Protein AF-A0A7Y5BZI2-F1 (afdb_monomer_lite)

Foldseek 3Di:
DVVVVVVVVVVVVVVVVVVVVVVPPPPDDQDADPVRWGFPDWDDDPPDIDTDTDPPPDPPFFPWDDWDWDPFDFDDPDPVDPDTDTFTQKIKIFTPDAWDAKDFDQDPPVGTQAIDGDTGGRMDMGGRVRGD

Radius of gyration: 31.05 Å; chains: 1; bounding box: 60×26×103 Å

Sequence (132 aa):
MMRKIVISLILAIGVLAGVFGVFTLARGQVETNEDGEAIIKREVQGEAVREITAPGETPDQPLIGFIDSPSTVCYQPDPTEDLCHINWYYLAVDAAPNYMITMTVTLNDIGRVAQVNGFFQTSMYVPYNMLG

Structure (mmCIF, N/CA/C/O backbone):
data_AF-A0A7Y5BZI2-F1
#
_entry.id   AF-A0A7Y5BZI2-F1
#
loop_
_atom_site.group_PDB
_atom_site.id
_atom_site.type_symbol
_atom_site.label_atom_id
_atom_site.label_alt_id
_atom_site.label_comp_id
_atom_site.label_asym_id
_atom_site.label_entity_id
_atom_site.label_seq_id
_atom_site.pdbx_PDB_ins_code
_atom_site.Cartn_x
_atom_site.Cartn_y
_atom_site.Cartn_z
_atom_site.occupancy
_atom_site.B_iso_or_equiv
_atom_site.auth_seq_id
_atom_site.auth_comp_id
_atom_site.auth_asym_id
_atom_site.auth_atom_id
_atom_site.pdbx_PDB_model_num
ATOM 1 N N . MET A 1 1 ? -13.287 -5.033 -74.541 1.00 58.59 1 MET A N 1
ATOM 2 C CA . MET A 1 1 ? -12.571 -3.989 -73.768 1.00 58.59 1 MET A CA 1
ATOM 3 C C . MET A 1 1 ? -12.320 -4.395 -72.306 1.00 58.59 1 MET A C 1
ATOM 5 O O . MET A 1 1 ? -11.218 -4.178 -71.825 1.00 58.59 1 MET A O 1
ATOM 9 N N . MET A 1 2 ? -13.254 -5.087 -71.635 1.00 58.47 2 MET A N 1
ATOM 10 C CA . MET A 1 2 ? -13.128 -5.516 -70.223 1.00 58.47 2 MET A CA 1
ATOM 11 C C . MET A 1 2 ? -11.976 -6.495 -69.907 1.00 58.47 2 MET A C 1
ATOM 13 O O . MET A 1 2 ? -11.391 -6.423 -68.832 1.00 58.47 2 MET A O 1
ATOM 17 N N . ARG A 1 3 ? -11.576 -7.368 -70.844 1.00 67.38 3 ARG A N 1
ATOM 18 C CA . ARG A 1 3 ? -10.543 -8.399 -70.597 1.00 67.38 3 ARG A CA 1
ATOM 19 C C . ARG A 1 3 ? -9.148 -7.832 -70.283 1.00 67.38 3 ARG A C 1
ATOM 21 O O . ARG A 1 3 ? -8.390 -8.467 -69.565 1.00 67.38 3 ARG A O 1
ATOM 28 N N . LYS A 1 4 ? -8.818 -6.634 -70.782 1.00 67.00 4 LYS A N 1
ATOM 29 C CA . LYS A 1 4 ? -7.518 -5.981 -70.527 1.00 67.00 4 LYS A CA 1
ATOM 30 C C . LYS A 1 4 ? -7.443 -5.353 -69.127 1.00 67.00 4 LYS A C 1
ATOM 32 O O . LYS A 1 4 ? -6.377 -5.352 -68.524 1.00 67.00 4 LYS A O 1
ATOM 37 N N . ILE A 1 5 ? -8.579 -4.891 -68.598 1.00 78.56 5 ILE A N 1
ATOM 38 C CA . ILE A 1 5 ? -8.675 -4.285 -67.260 1.00 78.56 5 ILE A CA 1
ATOM 39 C C . ILE A 1 5 ? -8.498 -5.361 -66.181 1.00 78.56 5 ILE A C 1
ATOM 41 O O . ILE A 1 5 ? -7.745 -5.164 -65.233 1.00 78.56 5 ILE A O 1
ATOM 45 N N . VAL A 1 6 ? -9.112 -6.534 -66.373 1.00 80.75 6 VAL A N 1
ATOM 46 C CA . VAL A 1 6 ? -9.009 -7.660 -65.428 1.00 80.75 6 VAL A CA 1
ATOM 47 C C . VAL A 1 6 ? -7.564 -8.155 -65.290 1.00 80.75 6 VAL A C 1
ATOM 49 O O . VAL A 1 6 ? -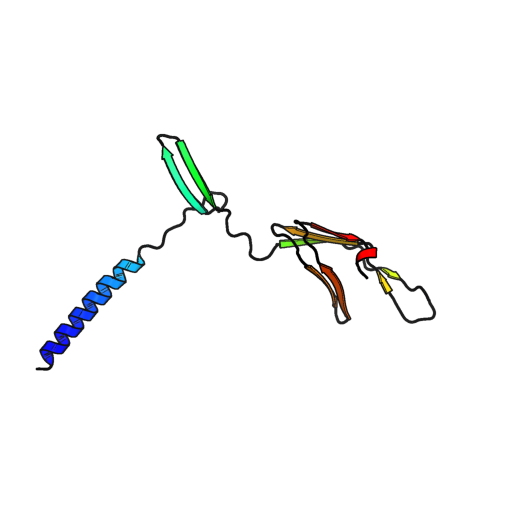7.102 -8.395 -64.180 1.00 80.75 6 VAL A O 1
ATOM 52 N N . ILE A 1 7 ? -6.822 -8.243 -66.399 1.00 82.56 7 ILE A N 1
ATOM 53 C CA . ILE A 1 7 ? -5.418 -8.687 -66.382 1.00 82.56 7 ILE A CA 1
ATOM 54 C C . ILE A 1 7 ? -4.532 -7.681 -65.632 1.00 82.56 7 ILE A C 1
ATOM 56 O O . ILE A 1 7 ? -3.701 -8.087 -64.824 1.00 82.56 7 ILE A O 1
ATOM 60 N N . SER A 1 8 ? -4.739 -6.377 -65.847 1.00 79.88 8 SER A N 1
ATOM 61 C CA . SER A 1 8 ? -3.981 -5.336 -65.139 1.00 79.88 8 SER A CA 1
ATOM 62 C C . SER A 1 8 ? -4.249 -5.339 -63.632 1.00 79.88 8 SER A C 1
ATOM 64 O O . SER A 1 8 ? -3.333 -5.088 -62.852 1.00 79.88 8 SER A O 1
ATOM 66 N N . LEU A 1 9 ? -5.485 -5.634 -63.217 1.00 86.00 9 LEU A N 1
ATOM 67 C CA . LEU A 1 9 ? -5.864 -5.686 -61.806 1.00 86.00 9 LEU A CA 1
ATOM 68 C C . LEU A 1 9 ? -5.210 -6.877 -61.089 1.00 86.00 9 LEU A C 1
ATOM 70 O O . LEU A 1 9 ? -4.653 -6.714 -60.008 1.00 86.00 9 LEU A O 1
ATOM 74 N N . ILE A 1 10 ? -5.223 -8.060 -61.711 1.00 84.62 10 ILE A N 1
ATOM 75 C CA . ILE A 1 10 ? -4.602 -9.268 -61.143 1.00 84.62 10 ILE A CA 1
ATOM 76 C C . ILE A 1 10 ? -3.091 -9.073 -60.987 1.00 84.62 10 ILE A C 1
ATOM 78 O O . ILE A 1 10 ? -2.529 -9.439 -59.957 1.00 84.62 10 ILE A O 1
ATOM 82 N N . LEU A 1 11 ? -2.441 -8.449 -61.975 1.00 85.94 11 LEU A N 1
ATOM 83 C CA . LEU A 1 11 ? -1.005 -8.187 -61.914 1.00 85.94 11 LEU A CA 1
ATOM 84 C C . LEU A 1 11 ? -0.656 -7.217 -60.773 1.00 85.94 11 LEU A C 1
ATOM 86 O O . LEU A 1 11 ? 0.295 -7.458 -60.034 1.00 85.94 11 LEU A O 1
ATOM 90 N N . ALA A 1 12 ? -1.455 -6.161 -60.585 1.00 84.19 12 ALA A N 1
ATOM 91 C CA . ALA A 1 12 ? -1.260 -5.200 -59.500 1.00 84.19 12 ALA A CA 1
ATOM 92 C C . ALA A 1 12 ? -1.438 -5.841 -58.113 1.00 84.19 12 ALA A C 1
ATOM 94 O O . ALA A 1 12 ? -0.623 -5.606 -57.222 1.00 84.19 12 ALA A O 1
ATOM 95 N N . ILE A 1 13 ? -2.454 -6.695 -57.940 1.00 84.81 13 ILE A N 1
ATOM 96 C CA . ILE A 1 13 ? -2.684 -7.426 -56.683 1.00 84.81 13 ILE A CA 1
ATOM 97 C C . ILE A 1 13 ? -1.541 -8.412 -56.411 1.00 84.81 13 ILE A C 1
ATOM 99 O O . ILE A 1 13 ? -1.082 -8.508 -55.277 1.00 84.81 13 ILE A O 1
ATOM 103 N N . GLY A 1 14 ? -1.039 -9.102 -57.440 1.00 83.19 14 GLY A N 1
ATOM 104 C CA . GLY A 1 14 ? 0.101 -10.013 -57.311 1.00 83.19 14 GLY A CA 1
ATOM 105 C C . GLY A 1 14 ? 1.383 -9.301 -56.867 1.00 83.19 14 GLY A C 1
ATOM 106 O O . GLY A 1 14 ? 2.076 -9.787 -55.976 1.00 83.19 14 GLY A O 1
ATOM 107 N N . VAL A 1 15 ? 1.666 -8.120 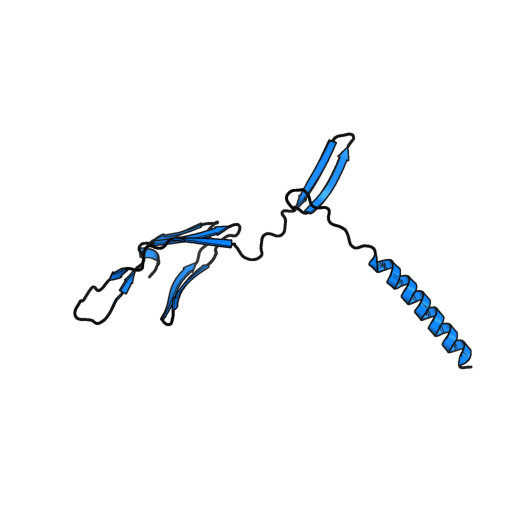-57.428 1.00 81.50 15 VAL A N 1
ATOM 108 C CA . VAL A 1 15 ? 2.815 -7.296 -57.016 1.00 81.50 15 VAL A CA 1
ATOM 109 C C . VAL A 1 15 ? 2.643 -6.796 -55.580 1.00 81.50 15 VAL A C 1
ATOM 111 O O . VAL A 1 15 ? 3.580 -6.891 -54.793 1.00 81.50 15 VAL A O 1
ATOM 114 N N . LEU A 1 16 ? 1.447 -6.332 -55.204 1.00 78.88 16 LEU A N 1
ATOM 115 C CA . LEU A 1 16 ? 1.152 -5.915 -53.830 1.00 78.88 16 LEU A CA 1
ATOM 116 C C . LEU A 1 16 ? 1.327 -7.069 -52.833 1.00 78.88 16 LEU A C 1
ATOM 118 O O . LEU A 1 16 ? 2.013 -6.900 -51.830 1.00 78.88 16 LEU A O 1
ATOM 122 N N . ALA A 1 17 ? 0.782 -8.253 -53.117 1.00 76.12 17 ALA A N 1
ATOM 123 C CA . ALA A 1 17 ? 0.927 -9.422 -52.249 1.00 76.12 17 ALA A CA 1
ATOM 124 C C . ALA A 1 17 ? 2.392 -9.872 -52.112 1.00 76.12 17 ALA A C 1
ATOM 126 O O . ALA A 1 17 ? 2.827 -10.218 -51.014 1.00 76.12 17 ALA A O 1
ATOM 127 N N . GLY A 1 18 ? 3.170 -9.806 -53.199 1.00 71.88 18 GLY A N 1
ATOM 128 C CA . GLY A 1 18 ? 4.606 -10.080 -53.172 1.00 71.88 18 GLY A CA 1
ATOM 129 C C . GLY A 1 18 ? 5.378 -9.087 -52.301 1.00 71.88 18 GLY A C 1
ATOM 130 O O . GLY A 1 18 ? 6.196 -9.502 -51.489 1.00 71.88 18 GLY A O 1
ATOM 131 N N . VAL A 1 19 ? 5.083 -7.789 -52.409 1.00 68.50 19 VAL A N 1
ATOM 132 C CA . VAL A 1 19 ? 5.742 -6.746 -51.605 1.00 68.50 19 VAL A CA 1
ATOM 133 C C . VAL A 1 19 ? 5.371 -6.873 -50.124 1.00 68.50 19 VAL A C 1
ATOM 135 O O . VAL A 1 19 ? 6.260 -6.848 -49.279 1.00 68.50 19 VAL A O 1
ATOM 138 N N . PHE A 1 20 ? 4.094 -7.085 -49.791 1.00 63.81 20 PHE A N 1
ATOM 139 C CA . PHE A 1 20 ? 3.658 -7.240 -48.397 1.00 63.81 20 PHE A CA 1
ATOM 140 C C . PHE A 1 20 ? 4.145 -8.543 -47.741 1.00 63.81 20 PHE A C 1
ATOM 142 O O . PHE A 1 20 ? 4.421 -8.542 -46.543 1.00 63.81 20 PHE A O 1
ATOM 149 N N . GLY A 1 21 ? 4.320 -9.630 -48.503 1.00 61.34 21 GLY A N 1
ATOM 150 C CA . GLY A 1 21 ? 4.834 -10.902 -47.982 1.00 61.34 21 GLY A CA 1
ATOM 151 C C . GLY A 1 21 ? 6.304 -10.867 -47.544 1.00 61.34 21 GLY A C 1
ATOM 152 O O . GLY A 1 21 ? 6.707 -11.654 -46.693 1.00 61.34 21 GLY A O 1
ATOM 153 N N . VAL A 1 22 ? 7.113 -9.943 -48.075 1.00 59.50 22 VAL A N 1
ATOM 154 C CA . VAL A 1 22 ? 8.537 -9.826 -47.704 1.00 59.50 22 VAL A CA 1
ATOM 155 C C . VAL A 1 22 ? 8.721 -9.086 -46.369 1.00 59.50 22 VAL A C 1
ATOM 157 O O . VAL A 1 22 ? 9.688 -9.337 -45.654 1.00 59.50 22 VAL A O 1
ATOM 160 N N . PHE A 1 23 ? 7.777 -8.230 -45.965 1.00 57.94 23 PHE A N 1
ATOM 161 C CA . PHE A 1 23 ? 7.906 -7.433 -44.736 1.00 57.94 23 PHE A CA 1
ATOM 162 C C . PHE A 1 23 ? 7.618 -8.199 -43.435 1.00 57.94 23 PHE A C 1
ATOM 164 O O . PHE A 1 23 ? 7.899 -7.683 -42.356 1.00 57.94 23 PHE A O 1
ATOM 171 N N . THR A 1 24 ? 7.102 -9.431 -43.487 1.00 53.72 24 THR A N 1
ATOM 172 C CA . THR A 1 24 ? 6.740 -10.183 -42.270 1.00 53.72 24 THR A CA 1
ATOM 173 C C . THR A 1 24 ? 7.898 -10.943 -41.611 1.00 53.72 24 THR A C 1
ATOM 175 O O . THR A 1 24 ? 7.699 -11.521 -40.546 1.00 53.72 24 THR A O 1
ATOM 178 N N . LEU A 1 25 ? 9.104 -10.950 -42.195 1.00 53.09 25 LEU A N 1
ATOM 179 C CA . LEU A 1 25 ? 10.237 -11.771 -41.724 1.00 53.09 25 LEU A CA 1
ATOM 180 C C . LEU A 1 25 ? 11.290 -11.032 -40.878 1.00 53.09 25 LEU A C 1
ATOM 182 O O . LEU A 1 25 ? 12.274 -11.641 -40.474 1.00 53.09 25 LEU A O 1
ATOM 186 N N . ALA A 1 26 ? 11.076 -9.762 -40.534 1.00 49.88 26 ALA A N 1
ATOM 187 C CA . ALA A 1 26 ? 11.950 -9.016 -39.625 1.00 49.88 26 ALA A CA 1
ATOM 188 C C . ALA A 1 26 ? 11.323 -8.869 -38.225 1.00 49.88 26 ALA A C 1
ATOM 190 O O . ALA A 1 26 ? 11.145 -7.762 -37.723 1.00 49.88 26 ALA A O 1
ATOM 191 N N . ARG A 1 27 ? 10.955 -9.981 -37.577 1.00 50.56 27 ARG A N 1
ATOM 192 C CA . ARG A 1 27 ? 10.764 -9.972 -36.118 1.00 50.56 27 ARG A CA 1
ATOM 193 C C . ARG A 1 27 ? 12.140 -10.141 -35.484 1.00 50.56 27 ARG A C 1
ATOM 195 O O . ARG A 1 27 ? 12.708 -11.225 -35.548 1.00 50.56 27 ARG A O 1
ATOM 202 N N . GLY A 1 28 ? 12.681 -9.056 -34.930 1.00 49.03 28 GLY A N 1
ATOM 203 C CA . GLY A 1 28 ? 13.929 -9.079 -34.173 1.00 49.03 28 GLY A CA 1
ATOM 204 C C . GLY A 1 28 ? 13.800 -10.042 -32.998 1.00 49.03 28 GLY A C 1
ATOM 205 O O . GLY A 1 28 ? 13.031 -9.791 -32.073 1.00 49.03 28 GLY A O 1
ATOM 206 N N . GLN A 1 29 ? 14.506 -11.166 -33.069 1.00 51.97 29 GLN A N 1
ATOM 207 C CA . GLN A 1 29 ? 14.688 -12.047 -31.926 1.00 51.97 29 GLN A CA 1
ATOM 208 C C . GLN A 1 29 ? 15.625 -11.316 -30.968 1.00 51.97 29 GLN A C 1
ATOM 210 O O . GLN A 1 29 ? 16.805 -11.144 -31.260 1.00 51.97 29 GLN A O 1
ATOM 215 N N . VAL A 1 30 ? 15.067 -10.801 -29.876 1.00 60.56 30 VAL A N 1
ATOM 216 C CA . VAL A 1 30 ? 15.856 -10.267 -28.768 1.00 60.56 30 VAL A CA 1
ATOM 217 C C . VAL A 1 30 ? 16.508 -11.470 -28.098 1.00 60.56 30 VAL A C 1
ATOM 219 O O . VAL A 1 30 ? 15.811 -12.319 -27.547 1.00 60.56 30 VAL A O 1
ATOM 222 N N . GLU A 1 31 ? 17.828 -11.588 -28.220 1.00 68.00 31 GLU A N 1
ATOM 223 C CA . GLU A 1 31 ? 18.589 -12.577 -27.462 1.00 68.00 31 GLU A CA 1
ATOM 224 C C . GLU A 1 31 ? 18.541 -12.177 -25.983 1.00 68.00 31 GLU A C 1
ATOM 226 O O . GLU A 1 31 ? 18.781 -11.019 -25.640 1.00 68.00 31 GLU A O 1
ATOM 231 N N . THR A 1 32 ? 18.183 -13.115 -25.113 1.00 70.12 32 THR A N 1
ATOM 232 C CA . THR A 1 32 ? 18.194 -12.926 -23.659 1.00 70.12 32 THR A CA 1
ATOM 233 C C . THR A 1 32 ? 19.370 -13.678 -23.053 1.00 70.12 32 THR A C 1
ATOM 235 O O . THR A 1 32 ? 19.705 -14.767 -23.525 1.00 70.12 32 THR A O 1
ATOM 238 N N . ASN A 1 33 ? 19.994 -13.119 -22.018 1.00 73.06 33 ASN A N 1
ATOM 239 C CA . ASN A 1 33 ? 21.027 -13.824 -21.255 1.00 73.06 33 ASN A CA 1
ATOM 240 C C . ASN A 1 33 ? 20.410 -14.891 -20.319 1.00 73.06 33 ASN A C 1
ATOM 242 O O . ASN A 1 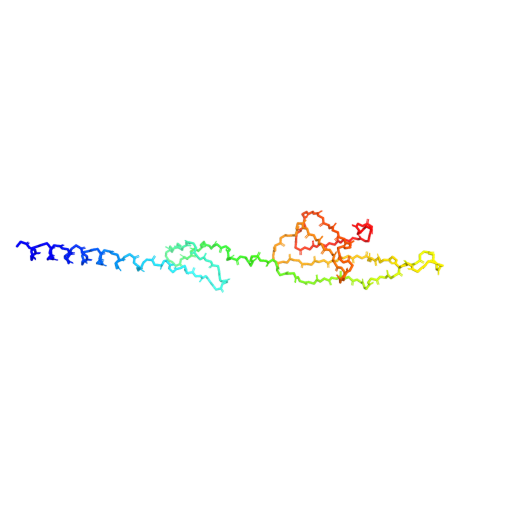33 ? 19.189 -15.064 -20.273 1.00 73.06 33 ASN A O 1
ATOM 246 N N . GLU A 1 34 ? 21.252 -15.620 -19.576 1.00 70.50 34 GLU A N 1
ATOM 247 C CA . GLU A 1 34 ? 20.812 -16.645 -18.608 1.00 70.50 34 GLU A CA 1
ATOM 248 C C . GLU A 1 34 ? 19.924 -16.075 -17.483 1.00 70.50 34 GLU A C 1
ATOM 250 O O . GLU A 1 34 ? 19.097 -16.802 -16.934 1.00 70.50 34 GLU A O 1
ATOM 255 N N . ASP A 1 35 ? 20.028 -14.771 -17.210 1.00 68.81 35 ASP A N 1
ATOM 256 C CA . ASP A 1 35 ? 19.245 -14.041 -16.205 1.00 68.81 35 ASP A CA 1
ATOM 257 C C . ASP A 1 35 ? 17.922 -13.467 -16.759 1.00 68.81 35 ASP A C 1
ATOM 259 O O . ASP A 1 35 ? 17.172 -12.803 -16.042 1.00 68.81 35 ASP A O 1
ATOM 263 N N . GLY A 1 36 ? 17.601 -13.724 -18.034 1.00 68.38 36 GLY A N 1
ATOM 264 C CA . GLY A 1 36 ? 16.375 -13.247 -18.684 1.00 68.38 36 GLY A CA 1
ATOM 265 C C . GLY A 1 36 ? 16.396 -11.765 -19.080 1.00 68.38 36 GLY A C 1
ATOM 266 O O . GLY A 1 36 ? 15.364 -11.217 -19.467 1.00 68.38 36 GLY A O 1
ATOM 267 N N . GLU A 1 37 ? 17.553 -11.109 -19.017 1.00 75.69 37 GLU A N 1
ATOM 268 C CA . GLU A 1 37 ? 17.738 -9.735 -19.469 1.00 75.69 37 GLU A CA 1
ATOM 269 C C . GLU A 1 37 ? 17.870 -9.674 -20.991 1.00 75.69 37 GLU A C 1
ATOM 271 O O . GLU A 1 37 ? 18.541 -10.497 -21.619 1.00 75.69 37 GLU A O 1
ATOM 276 N N . ALA A 1 38 ? 17.261 -8.657 -21.597 1.00 77.62 38 ALA A N 1
ATOM 277 C CA . ALA A 1 38 ? 17.357 -8.430 -23.030 1.00 77.62 38 ALA A CA 1
ATOM 278 C C . ALA A 1 38 ? 18.757 -7.915 -23.396 1.00 77.62 38 ALA A C 1
ATOM 280 O O . ALA A 1 38 ? 19.172 -6.845 -22.942 1.00 77.62 38 ALA A O 1
ATOM 281 N N . ILE A 1 39 ? 19.477 -8.635 -24.259 1.00 79.50 39 ILE A N 1
ATOM 282 C CA . ILE A 1 39 ? 20.775 -8.204 -24.782 1.00 79.50 39 ILE A CA 1
ATOM 283 C C . ILE A 1 39 ? 20.521 -7.121 -25.835 1.00 79.50 39 ILE A C 1
ATOM 285 O O . ILE A 1 39 ? 20.078 -7.388 -26.951 1.00 79.50 39 ILE A O 1
ATOM 289 N N . ILE A 1 40 ? 20.810 -5.870 -25.476 1.00 82.31 40 ILE A N 1
ATOM 290 C CA . ILE A 1 40 ? 20.650 -4.704 -26.356 1.00 82.31 40 ILE A CA 1
ATOM 291 C C . ILE A 1 40 ? 21.786 -4.660 -27.380 1.00 82.31 40 ILE A C 1
ATOM 293 O O . ILE A 1 40 ? 21.597 -4.254 -28.528 1.00 82.31 40 ILE A O 1
ATOM 297 N N . LYS A 1 41 ? 22.999 -5.028 -26.951 1.00 82.88 41 LYS A N 1
ATOM 298 C CA . LYS A 1 41 ? 24.194 -4.964 -27.792 1.00 82.88 41 LYS A CA 1
ATOM 299 C C . LYS A 1 41 ? 25.234 -5.986 -27.357 1.00 82.88 41 LYS A C 1
ATOM 301 O O . LYS A 1 41 ? 25.581 -6.051 -26.182 1.00 82.88 41 LYS A O 1
ATOM 306 N N . ARG A 1 42 ? 25.792 -6.706 -28.328 1.00 83.81 42 ARG A N 1
ATOM 307 C CA . ARG A 1 42 ? 26.915 -7.628 -28.148 1.00 83.81 42 ARG A CA 1
ATOM 308 C C . ARG A 1 42 ? 28.092 -7.175 -29.005 1.00 83.81 42 ARG A C 1
ATOM 310 O O . ARG A 1 42 ? 27.959 -7.018 -30.215 1.00 83.81 42 ARG A O 1
ATOM 317 N N . GLU A 1 43 ? 29.232 -6.930 -28.377 1.00 86.12 43 GLU A N 1
ATOM 318 C CA . GLU A 1 43 ? 30.491 -6.571 -29.027 1.00 86.12 43 GLU A CA 1
ATOM 319 C C . GLU A 1 43 ? 31.479 -7.725 -28.835 1.00 86.12 43 GLU A C 1
ATOM 321 O O . GLU A 1 43 ? 31.767 -8.117 -27.706 1.00 86.12 43 GLU A O 1
ATOM 326 N N . VAL A 1 44 ? 31.999 -8.279 -29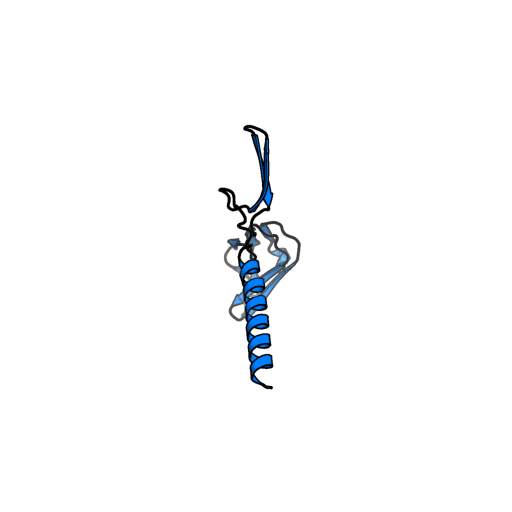.933 1.00 87.62 44 VAL A N 1
ATOM 327 C CA . VAL A 1 44 ? 33.012 -9.345 -29.900 1.00 87.62 44 VAL A CA 1
ATOM 328 C C . VAL A 1 44 ? 34.322 -8.790 -30.449 1.00 87.62 44 VAL A C 1
ATOM 330 O O . VAL A 1 44 ? 34.367 -8.322 -31.588 1.00 87.62 44 VAL A O 1
ATOM 333 N N . GLN A 1 45 ? 35.391 -8.839 -29.652 1.00 86.75 45 GLN A N 1
ATOM 334 C CA . GLN A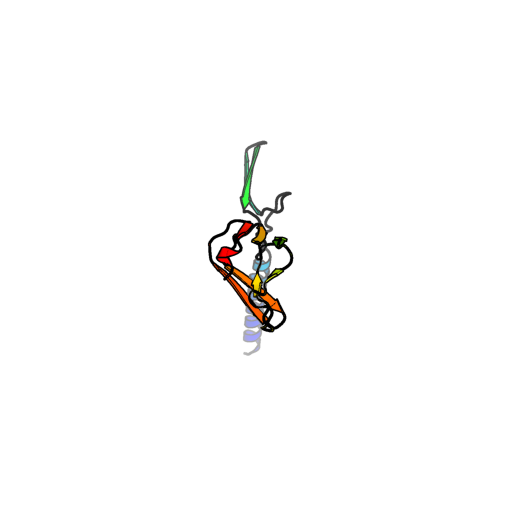 1 45 ? 36.734 -8.419 -30.051 1.00 86.75 45 GLN A CA 1
ATOM 335 C C . GLN A 1 45 ? 37.746 -9.530 -29.741 1.00 86.75 45 GLN A C 1
ATOM 337 O O . GLN A 1 45 ? 38.275 -9.634 -28.635 1.00 86.75 45 GLN A O 1
ATOM 342 N N . GLY A 1 46 ? 38.022 -10.374 -30.738 1.00 88.31 46 GLY A N 1
ATOM 343 C CA . GLY A 1 46 ? 38.838 -11.577 -30.553 1.00 88.31 46 GLY A CA 1
ATOM 344 C C . GLY A 1 46 ? 38.092 -12.613 -29.712 1.00 88.31 46 GLY A C 1
ATOM 345 O O . GLY A 1 46 ? 36.991 -13.012 -30.079 1.00 88.31 46 GLY A O 1
ATOM 346 N N . GLU A 1 47 ? 38.680 -13.020 -28.586 1.00 88.81 47 GLU A N 1
ATOM 347 C CA . GLU A 1 47 ? 38.049 -13.921 -27.606 1.00 88.81 47 GLU A CA 1
ATOM 348 C C . GLU A 1 47 ? 37.208 -13.176 -26.554 1.00 88.81 47 GLU A C 1
ATOM 350 O O . GLU A 1 47 ? 36.456 -13.799 -25.808 1.00 88.81 47 GLU A O 1
ATOM 355 N N . ALA A 1 48 ? 37.310 -11.844 -26.480 1.00 73.75 48 ALA A N 1
ATOM 356 C CA . ALA A 1 48 ? 36.556 -11.054 -25.516 1.00 73.75 48 ALA A CA 1
ATOM 357 C C . ALA A 1 48 ? 35.150 -10.743 -26.046 1.00 73.75 48 ALA A C 1
ATOM 359 O O . ALA A 1 48 ? 34.992 -10.196 -27.141 1.00 73.75 48 ALA A O 1
ATOM 360 N N . VAL A 1 49 ? 34.135 -11.051 -25.238 1.00 89.31 49 VAL A N 1
ATOM 361 C CA . VAL A 1 49 ? 32.734 -10.710 -25.498 1.00 89.31 49 VAL A CA 1
ATOM 362 C C . VAL A 1 49 ? 32.281 -9.695 -24.455 1.00 89.31 49 VAL A C 1
ATOM 364 O O . VAL A 1 49 ? 32.425 -9.920 -23.256 1.00 89.31 49 VAL A O 1
ATOM 367 N N . ARG A 1 50 ? 31.738 -8.569 -24.918 1.00 82.81 50 ARG A N 1
ATOM 368 C CA . ARG A 1 50 ? 31.085 -7.558 -24.088 1.00 82.81 50 ARG A CA 1
ATOM 369 C C . ARG A 1 50 ? 29.611 -7.498 -24.450 1.00 82.81 50 ARG A C 1
ATOM 371 O O . ARG A 1 50 ? 29.262 -7.261 -25.604 1.00 82.81 50 ARG A O 1
ATOM 378 N N . GLU A 1 51 ? 28.756 -7.639 -23.452 1.00 85.50 51 GLU A N 1
ATOM 379 C CA . GLU A 1 51 ? 27.306 -7.558 -23.602 1.00 85.50 51 GLU A CA 1
ATOM 380 C C . GLU A 1 51 ? 26.772 -6.357 -22.817 1.00 85.50 51 GLU A C 1
ATOM 382 O O . GLU A 1 51 ? 27.268 -6.017 -21.743 1.00 85.50 51 GLU A O 1
ATOM 387 N N . ILE A 1 52 ? 25.805 -5.660 -23.408 1.00 79.69 52 ILE A N 1
ATOM 388 C CA . ILE A 1 52 ? 25.042 -4.582 -22.785 1.00 79.69 52 ILE A CA 1
ATOM 389 C C . ILE A 1 52 ? 23.608 -5.084 -22.684 1.00 79.69 52 ILE A C 1
ATOM 391 O O . ILE A 1 52 ? 22.960 -5.296 -23.713 1.00 79.69 52 ILE A O 1
ATOM 395 N N . THR A 1 53 ? 23.128 -5.265 -21.459 1.00 83.38 53 THR A N 1
ATOM 396 C CA . THR A 1 53 ? 21.785 -5.755 -21.160 1.00 83.38 53 THR A CA 1
ATOM 397 C C . THR A 1 53 ? 20.867 -4.620 -20.706 1.00 83.38 53 THR A C 1
ATOM 399 O O . THR A 1 53 ? 21.313 -3.616 -20.145 1.00 83.38 53 THR A O 1
ATOM 402 N N . ALA A 1 54 ? 19.576 -4.745 -21.014 1.00 71.81 54 ALA A N 1
ATOM 403 C CA . ALA A 1 54 ? 18.518 -3.964 -20.382 1.00 71.81 54 ALA A CA 1
ATOM 404 C C . ALA A 1 54 ? 17.961 -4.782 -19.213 1.00 71.81 54 ALA A C 1
ATOM 406 O O . ALA A 1 54 ? 17.738 -5.981 -19.405 1.00 71.81 54 ALA A O 1
ATOM 407 N N . PRO A 1 55 ? 17.658 -4.154 -18.060 1.00 66.94 55 PRO A N 1
ATOM 408 C CA . PRO A 1 55 ? 16.869 -4.818 -17.035 1.00 66.94 55 PRO A CA 1
ATOM 409 C C . PRO A 1 55 ? 15.592 -5.359 -17.687 1.00 66.94 55 PRO A C 1
ATOM 411 O O . PRO A 1 55 ? 14.930 -4.630 -18.433 1.00 66.94 55 PRO A O 1
ATOM 414 N N . GLY A 1 56 ? 15.289 -6.640 -17.458 1.00 65.06 56 GLY A N 1
ATOM 415 C CA . GLY A 1 56 ? 14.053 -7.253 -17.944 1.00 65.06 56 GLY A CA 1
ATOM 416 C C . GLY A 1 56 ? 12.819 -6.492 -17.450 1.00 65.06 56 GLY A C 1
ATOM 417 O O . GLY A 1 56 ? 12.915 -5.680 -16.528 1.00 65.06 56 GLY A O 1
ATOM 418 N N . GLU A 1 57 ? 11.657 -6.739 -18.063 1.00 62.59 57 GLU A N 1
ATOM 419 C CA . GLU A 1 57 ? 10.391 -6.160 -17.602 1.00 62.59 57 GLU A CA 1
ATOM 420 C C . GLU A 1 57 ? 10.195 -6.492 -16.113 1.00 62.59 57 GLU A C 1
ATOM 422 O O . GLU A 1 57 ? 9.878 -7.623 -15.741 1.00 62.59 57 GLU A O 1
ATOM 427 N N . THR A 1 58 ? 10.430 -5.512 -15.234 1.00 59.09 58 THR A N 1
ATOM 428 C CA . THR A 1 58 ? 10.011 -5.593 -13.835 1.00 59.09 58 THR A CA 1
ATOM 429 C C . THR A 1 58 ? 8.512 -5.856 -13.829 1.00 59.09 58 THR A C 1
ATOM 431 O O . THR A 1 58 ? 7.808 -5.172 -14.574 1.00 59.09 58 THR A O 1
ATOM 434 N N . PRO A 1 59 ? 8.002 -6.804 -13.020 1.00 56.84 59 PRO A N 1
ATOM 435 C CA . PRO A 1 59 ? 6.573 -7.065 -12.978 1.00 56.84 59 PRO A CA 1
ATOM 436 C C . PRO A 1 59 ? 5.820 -5.751 -12.747 1.00 56.84 59 PRO A C 1
ATOM 438 O O . PRO A 1 59 ? 6.147 -4.995 -11.825 1.00 56.84 59 PRO A O 1
ATOM 441 N N . ASP A 1 60 ? 4.818 -5.493 -13.593 1.00 59.59 60 ASP A N 1
ATOM 442 C CA . ASP A 1 60 ? 4.007 -4.262 -13.588 1.00 59.59 60 ASP A CA 1
ATOM 443 C C . ASP A 1 60 ? 3.343 -3.986 -12.228 1.00 59.59 60 ASP A C 1
ATOM 445 O O . ASP A 1 60 ? 2.895 -2.873 -11.952 1.00 59.59 60 ASP A O 1
ATOM 449 N N . GLN A 1 61 ? 3.273 -4.996 -11.358 1.00 58.47 61 GLN A N 1
ATOM 450 C CA . GLN A 1 61 ? 2.803 -4.871 -9.988 1.00 58.47 61 GLN A CA 1
ATOM 451 C C . GLN A 1 61 ? 3.880 -5.386 -9.027 1.00 58.47 61 GLN A C 1
ATOM 453 O O . GLN A 1 61 ? 4.416 -6.476 -9.249 1.00 58.47 61 GLN A O 1
ATOM 458 N N . PRO A 1 62 ? 4.217 -4.636 -7.956 1.00 60.47 62 PRO A N 1
ATOM 459 C CA . PRO A 1 62 ? 5.077 -5.166 -6.907 1.00 60.47 62 PRO A CA 1
ATOM 460 C C . PRO A 1 62 ? 4.492 -6.469 -6.368 1.00 60.47 62 PRO A C 1
ATOM 462 O O . PRO A 1 62 ? 3.284 -6.567 -6.138 1.00 60.47 62 PRO A O 1
ATOM 465 N N . LEU A 1 63 ? 5.356 -7.445 -6.103 1.00 64.56 63 LEU A N 1
ATOM 466 C CA . LEU A 1 63 ? 4.990 -8.555 -5.239 1.00 64.56 63 LEU A CA 1
ATOM 467 C C . LEU A 1 63 ? 4.802 -7.957 -3.843 1.00 64.56 63 LEU A C 1
ATOM 469 O O . LEU A 1 63 ? 5.777 -7.631 -3.163 1.00 64.56 63 LEU A O 1
ATOM 473 N N . ILE A 1 64 ? 3.545 -7.744 -3.446 1.00 62.22 64 ILE A N 1
ATOM 474 C CA . ILE A 1 64 ? 3.213 -7.433 -2.055 1.00 62.22 64 ILE A CA 1
ATOM 475 C C . ILE A 1 64 ? 3.584 -8.687 -1.264 1.00 62.22 64 ILE A C 1
ATOM 477 O O . ILE A 1 64 ? 2.998 -9.751 -1.465 1.00 62.22 64 ILE A O 1
ATOM 481 N N . GLY A 1 65 ? 4.633 -8.569 -0.459 1.00 68.81 65 GLY A N 1
ATOM 482 C CA . GLY A 1 65 ? 5.205 -9.653 0.318 1.00 68.81 65 GLY A CA 1
ATOM 483 C C . GLY A 1 65 ? 4.478 -9.827 1.645 1.00 68.81 65 GLY A C 1
ATOM 484 O O . GLY A 1 65 ? 3.283 -10.115 1.695 1.00 68.81 65 GLY A O 1
ATOM 485 N N . PHE A 1 66 ? 5.232 -9.691 2.735 1.00 67.12 66 PHE A N 1
ATOM 486 C CA . PHE A 1 66 ? 4.743 -9.892 4.093 1.00 67.12 66 PHE A CA 1
ATOM 487 C C . PHE A 1 66 ? 3.989 -8.653 4.590 1.00 67.12 66 PHE A C 1
ATOM 489 O O . PHE A 1 66 ? 4.467 -7.526 4.453 1.00 67.12 66 PHE A O 1
ATOM 496 N N . ILE A 1 67 ? 2.812 -8.877 5.174 1.00 72.25 67 ILE A N 1
ATOM 497 C CA . ILE A 1 67 ? 2.093 -7.876 5.962 1.00 72.25 67 ILE A CA 1
ATOM 498 C C . ILE A 1 67 ? 2.239 -8.311 7.413 1.00 72.25 67 ILE A C 1
ATOM 500 O O . ILE A 1 67 ? 1.621 -9.294 7.825 1.00 72.25 67 ILE A O 1
ATOM 504 N N . ASP A 1 68 ? 3.063 -7.594 8.171 1.00 76.69 68 ASP A N 1
ATOM 505 C CA . ASP A 1 68 ? 3.143 -7.778 9.613 1.00 76.69 68 ASP A CA 1
ATOM 506 C C . ASP A 1 68 ? 2.216 -6.789 10.306 1.00 76.69 68 ASP A C 1
ATOM 508 O O . ASP A 1 68 ? 2.329 -5.566 10.164 1.00 76.69 68 ASP A O 1
ATOM 512 N N . SER A 1 69 ? 1.286 -7.335 11.069 1.00 69.00 69 SER A N 1
ATOM 513 C CA . SER A 1 69 ? 0.423 -6.562 11.934 1.00 69.00 69 SER A CA 1
ATOM 514 C C . SER A 1 69 ? 0.041 -7.433 13.122 1.00 69.00 69 SER A C 1
ATOM 516 O O . SER A 1 69 ? -0.641 -8.447 12.934 1.00 69.00 69 SER A O 1
ATOM 518 N N . PRO A 1 70 ? 0.451 -7.071 14.351 1.00 71.31 70 PRO A N 1
ATOM 519 C CA . PRO A 1 70 ? -0.131 -7.665 15.541 1.00 71.31 70 PRO A CA 1
ATOM 520 C C . PRO A 1 70 ? -1.651 -7.525 15.454 1.00 71.31 70 PRO A C 1
ATOM 522 O O . PRO A 1 70 ? -2.143 -6.471 15.043 1.00 71.31 70 PRO A O 1
ATOM 525 N N . SER A 1 71 ? -2.380 -8.576 15.834 1.00 65.81 71 SER A N 1
ATOM 526 C CA . SER A 1 71 ? -3.845 -8.594 15.854 1.00 65.81 71 SER A CA 1
ATOM 527 C C . SER A 1 71 ? -4.395 -7.266 16.378 1.00 65.81 71 SER A C 1
ATOM 529 O O . SER A 1 71 ? -3.953 -6.791 17.426 1.00 65.81 71 SER A O 1
ATOM 531 N N . THR A 1 72 ? -5.356 -6.678 15.664 1.00 68.31 72 THR A N 1
ATOM 532 C CA . THR A 1 72 ? -6.046 -5.459 16.102 1.00 68.31 72 THR A CA 1
ATOM 533 C C . THR A 1 72 ? -6.530 -5.621 17.534 1.00 68.31 72 THR A C 1
ATOM 535 O O . THR A 1 72 ? -7.289 -6.552 17.822 1.00 68.31 72 THR A O 1
ATOM 538 N N . VAL A 1 73 ? -6.110 -4.728 18.428 1.00 70.75 73 VAL A N 1
ATOM 539 C CA . VAL A 1 73 ? -6.582 -4.751 19.812 1.00 70.75 73 VAL A CA 1
ATOM 540 C C . VAL A 1 73 ? -7.796 -3.843 19.907 1.00 70.75 73 VAL A C 1
ATOM 542 O O . VAL A 1 73 ? -7.749 -2.681 19.502 1.00 70.75 73 VAL A O 1
ATOM 545 N N . CYS A 1 74 ? -8.883 -4.390 20.443 1.00 75.38 74 CYS A N 1
ATOM 546 C CA . CYS A 1 74 ? -10.033 -3.600 20.842 1.00 75.38 74 CYS A CA 1
ATOM 547 C C . CYS A 1 74 ? -9.671 -2.791 22.090 1.00 75.38 74 CYS A C 1
ATOM 549 O O . CYS A 1 74 ? -9.379 -3.370 23.139 1.00 75.38 74 CYS A O 1
ATOM 551 N N . TYR A 1 75 ? -9.683 -1.466 21.983 1.00 79.44 75 TYR A N 1
ATOM 552 C CA . TYR A 1 75 ? -9.553 -0.564 23.118 1.00 79.44 75 TYR A CA 1
ATOM 553 C C . TYR A 1 75 ? -10.902 0.102 23.397 1.00 79.44 75 TYR A C 1
ATOM 555 O O . TYR A 1 75 ? -11.452 0.793 22.541 1.00 79.44 75 TYR A O 1
ATOM 563 N N . GLN A 1 76 ? -11.431 -0.112 24.600 1.00 84.62 76 GLN A N 1
ATOM 564 C CA . GLN A 1 76 ? -12.694 0.459 25.063 1.00 84.62 76 GLN A CA 1
ATOM 565 C C . GLN A 1 76 ? -12.406 1.376 26.267 1.00 84.62 76 GLN A C 1
ATOM 567 O O . GLN A 1 76 ? -12.231 0.877 27.381 1.00 84.62 76 GLN A O 1
ATOM 572 N N . PRO A 1 77 ? -12.278 2.701 26.053 1.00 83.81 77 PRO A N 1
ATOM 573 C CA . PRO A 1 77 ? -11.998 3.657 27.121 1.00 83.81 77 PRO A CA 1
ATOM 574 C C . PRO A 1 77 ? -13.136 3.737 28.143 1.00 83.81 77 PRO A C 1
ATOM 576 O O . PRO A 1 77 ? -12.871 3.870 29.337 1.00 83.81 77 PRO A O 1
ATOM 579 N N . ASP A 1 78 ? -14.383 3.645 27.671 1.00 88.62 78 ASP A N 1
ATOM 580 C CA . ASP A 1 78 ? -15.586 3.644 28.498 1.00 88.62 78 ASP A CA 1
ATOM 581 C C . ASP A 1 78 ? -16.316 2.292 28.372 1.00 88.62 78 ASP A C 1
ATOM 583 O O . ASP A 1 78 ? -16.874 1.989 27.314 1.00 88.62 78 ASP A O 1
ATOM 587 N N . PRO A 1 79 ? -16.336 1.457 29.428 1.00 86.75 79 PRO A N 1
ATOM 588 C CA . PRO A 1 79 ? -17.016 0.163 29.403 1.00 86.75 79 PRO A CA 1
ATOM 589 C C . PRO A 1 79 ? -18.550 0.277 29.387 1.00 86.75 79 PRO A C 1
ATOM 591 O O . PRO A 1 79 ? -19.231 -0.741 29.274 1.00 86.75 79 PRO A O 1
ATOM 594 N N . THR A 1 80 ? -19.105 1.481 29.561 1.00 93.62 80 THR A N 1
ATOM 595 C CA . THR A 1 80 ? -20.553 1.733 29.520 1.00 93.62 80 THR A CA 1
ATOM 596 C C . THR A 1 80 ? -21.072 2.019 28.112 1.00 93.62 80 THR A C 1
ATOM 598 O O . THR A 1 80 ? -22.279 1.936 27.881 1.00 93.62 80 THR A O 1
ATOM 601 N N . GLU A 1 81 ? -20.177 2.297 27.164 1.00 89.88 81 GLU A N 1
ATOM 602 C CA . GLU A 1 81 ? -20.502 2.475 25.753 1.00 89.88 81 GLU A CA 1
ATOM 603 C C . GLU A 1 81 ? -20.271 1.168 24.988 1.00 89.88 81 GLU A C 1
ATOM 605 O O . GLU A 1 81 ? -19.248 0.518 25.175 1.00 89.88 81 GLU A O 1
ATOM 610 N N . ASP A 1 82 ? -21.175 0.782 24.085 1.00 86.81 82 ASP A N 1
ATOM 611 C CA . ASP A 1 82 ? -20.979 -0.360 23.171 1.00 86.81 82 ASP A CA 1
ATOM 612 C C . ASP A 1 82 ? -20.104 0.053 21.973 1.00 86.81 82 ASP A C 1
ATOM 614 O O . ASP A 1 82 ? -20.519 0.031 20.813 1.00 86.81 82 ASP A O 1
ATOM 618 N N . LEU A 1 83 ? -18.902 0.551 22.276 1.00 83.38 83 LEU A N 1
ATOM 619 C CA . LEU A 1 83 ? -17.953 1.079 21.307 1.00 83.38 83 LEU A CA 1
ATOM 620 C C . LEU A 1 83 ? -16.573 0.457 21.531 1.00 83.38 83 LEU A C 1
ATOM 622 O O . LEU A 1 83 ? -16.014 0.481 22.624 1.00 83.38 83 LEU A O 1
ATOM 626 N N . CYS A 1 84 ? -16.000 -0.068 20.455 1.00 78.69 84 CYS A N 1
ATOM 627 C CA . CYS A 1 84 ? -14.658 -0.623 20.434 1.00 78.69 84 CYS A CA 1
ATOM 628 C C . CYS A 1 84 ? -13.796 0.185 19.464 1.00 78.69 84 CYS A C 1
ATOM 630 O O . CYS A 1 84 ? -14.045 0.175 18.257 1.00 78.69 84 CYS A O 1
ATOM 632 N N . HIS A 1 85 ? -12.766 0.867 19.968 1.00 78.56 85 HIS A N 1
ATOM 633 C CA . HIS A 1 85 ? -11.775 1.495 19.104 1.00 78.56 85 HIS A CA 1
ATOM 634 C C . HIS A 1 85 ? -10.775 0.444 18.644 1.00 78.56 85 HIS A C 1
ATOM 636 O O . HIS A 1 85 ? -10.146 -0.241 19.452 1.00 78.56 85 HIS A O 1
ATOM 642 N N . ILE A 1 86 ? -10.621 0.328 17.333 1.00 76.81 86 ILE A N 1
ATOM 643 C CA . ILE A 1 86 ? -9.609 -0.530 16.738 1.00 76.81 86 ILE A CA 1
ATOM 644 C C . ILE A 1 86 ? -8.286 0.222 16.755 1.00 76.81 86 ILE A C 1
ATOM 646 O O . ILE A 1 86 ? -8.193 1.314 16.202 1.00 76.81 86 ILE A O 1
ATOM 650 N N . ASN A 1 87 ? -7.270 -0.366 17.382 1.00 73.38 87 ASN A N 1
ATOM 651 C CA . ASN A 1 87 ? -5.919 0.171 17.353 1.00 73.38 87 ASN A CA 1
ATOM 652 C C . ASN A 1 87 ? -4.930 -0.896 16.865 1.00 73.38 87 ASN A C 1
ATOM 654 O O . ASN A 1 87 ? -5.023 -2.075 17.226 1.00 73.38 87 ASN A O 1
ATOM 658 N N . TRP A 1 88 ? -3.976 -0.467 16.046 1.00 76.25 88 TRP A N 1
ATOM 659 C CA . TRP A 1 88 ? -2.862 -1.280 15.568 1.00 76.25 88 TRP A CA 1
ATOM 660 C C . TRP A 1 88 ? -1.594 -0.797 16.247 1.00 76.25 88 TRP A C 1
ATOM 662 O O . TRP A 1 88 ? -1.303 0.389 16.195 1.00 76.25 88 TRP A O 1
ATOM 672 N N . TYR A 1 89 ? -0.791 -1.695 16.816 1.00 77.31 89 TYR A N 1
ATOM 673 C CA . TYR A 1 89 ? 0.524 -1.311 17.349 1.00 77.31 89 TYR A CA 1
ATOM 674 C C . TYR A 1 89 ? 1.447 -0.764 16.253 1.00 77.31 89 TYR A C 1
ATOM 676 O O . TYR A 1 89 ? 2.126 0.250 16.439 1.00 77.31 89 TYR A O 1
ATOM 684 N N . TYR A 1 90 ? 1.458 -1.449 15.113 1.00 83.50 90 TYR A N 1
ATOM 685 C CA . TYR A 1 90 ? 2.106 -1.018 13.886 1.00 83.50 90 TYR A CA 1
ATOM 686 C C . TYR A 1 90 ? 1.526 -1.776 12.687 1.00 83.50 90 TYR A C 1
ATOM 688 O O . TYR A 1 90 ? 0.862 -2.807 12.837 1.00 83.50 90 TYR A O 1
ATOM 696 N N . LEU A 1 91 ? 1.814 -1.260 11.496 1.00 85.38 91 LEU A N 1
ATOM 697 C CA . LEU A 1 91 ? 1.675 -1.964 10.228 1.00 85.38 91 LEU A CA 1
ATOM 698 C C . LEU A 1 91 ? 3.032 -1.978 9.534 1.00 85.38 91 LEU A C 1
ATOM 700 O O . LEU A 1 91 ? 3.616 -0.913 9.338 1.00 85.38 91 LEU A O 1
ATOM 704 N N . ALA A 1 92 ? 3.523 -3.158 9.160 1.00 86.56 92 ALA A N 1
ATOM 705 C CA . ALA A 1 92 ? 4.692 -3.291 8.303 1.00 86.56 92 ALA A CA 1
ATOM 706 C C . ALA A 1 92 ? 4.320 -4.015 7.007 1.00 86.56 92 ALA A C 1
ATOM 708 O O . ALA A 1 92 ? 3.655 -5.048 7.038 1.00 86.56 92 ALA A O 1
ATOM 709 N N . VAL A 1 93 ? 4.723 -3.454 5.872 1.00 84.38 93 VAL A N 1
ATOM 710 C CA . VAL A 1 93 ? 4.435 -3.998 4.541 1.00 84.38 93 VAL A CA 1
ATOM 711 C C . VAL A 1 93 ? 5.710 -3.986 3.725 1.00 84.38 93 VAL A C 1
ATOM 713 O O . VAL A 1 93 ? 6.351 -2.942 3.617 1.00 84.38 93 VAL A O 1
ATOM 716 N N . ASP A 1 94 ? 6.031 -5.116 3.105 1.00 85.19 94 ASP A N 1
ATOM 717 C CA . ASP A 1 94 ? 7.090 -5.204 2.107 1.00 85.19 94 ASP A CA 1
ATOM 718 C C . ASP A 1 94 ? 6.500 -5.299 0.698 1.00 85.19 94 ASP A C 1
ATOM 720 O O . ASP A 1 94 ? 5.572 -6.064 0.431 1.00 85.19 94 ASP A O 1
ATOM 724 N N . ALA A 1 95 ? 7.057 -4.521 -0.222 1.00 77.69 95 ALA A N 1
ATOM 725 C CA . ALA A 1 95 ? 6.716 -4.512 -1.633 1.00 77.69 95 ALA A CA 1
ATOM 726 C C . ALA A 1 95 ? 8.019 -4.441 -2.431 1.00 77.69 95 ALA A C 1
ATOM 728 O O . ALA A 1 95 ? 8.632 -3.388 -2.556 1.00 77.69 95 ALA A O 1
ATOM 729 N N . ALA A 1 96 ? 8.474 -5.575 -2.953 1.00 77.12 96 ALA A N 1
ATOM 730 C CA . ALA A 1 96 ? 9.639 -5.640 -3.830 1.00 77.12 96 ALA A CA 1
ATOM 731 C C . ALA A 1 96 ? 9.191 -6.061 -5.240 1.00 77.12 96 ALA A C 1
ATOM 733 O O . ALA A 1 96 ? 8.240 -6.835 -5.374 1.00 77.12 96 ALA A O 1
ATOM 734 N N . PRO A 1 97 ? 9.834 -5.576 -6.317 1.00 70.19 97 PRO A N 1
ATOM 735 C CA . PRO A 1 97 ? 10.965 -4.640 -6.354 1.00 70.19 97 PRO A CA 1
ATOM 736 C C . PRO A 1 97 ? 10.566 -3.148 -6.412 1.00 70.19 97 PRO A C 1
ATOM 738 O O . PRO A 1 97 ? 11.446 -2.293 -6.477 1.00 70.19 97 PRO A O 1
ATOM 741 N N . ASN A 1 98 ? 9.271 -2.817 -6.425 1.00 75.25 98 ASN A N 1
ATOM 742 C CA . ASN A 1 98 ? 8.799 -1.452 -6.693 1.00 75.25 98 ASN A CA 1
ATOM 743 C C . ASN A 1 98 ? 8.566 -0.631 -5.415 1.00 75.25 98 ASN A C 1
ATOM 745 O O . ASN A 1 98 ? 8.260 -1.171 -4.359 1.00 75.25 98 ASN A O 1
ATOM 749 N N . TYR A 1 99 ? 8.659 0.694 -5.533 1.00 81.62 99 TYR A N 1
ATOM 750 C CA . TYR A 1 99 ? 8.380 1.622 -4.435 1.00 81.62 99 TYR A CA 1
ATOM 751 C C . TYR A 1 99 ? 6.877 1.726 -4.131 1.00 81.62 99 TYR A C 1
ATOM 753 O O . TYR A 1 99 ? 6.033 1.599 -5.022 1.00 81.62 99 TYR A O 1
ATOM 761 N N . MET A 1 100 ? 6.531 2.016 -2.875 1.00 83.12 100 MET A N 1
ATOM 762 C CA . MET A 1 100 ? 5.149 2.280 -2.455 1.00 83.12 100 MET A CA 1
ATOM 763 C C . MET A 1 100 ? 4.898 3.785 -2.328 1.00 83.12 100 MET A C 1
ATOM 765 O O . MET A 1 100 ? 5.713 4.510 -1.762 1.00 83.12 100 MET A O 1
ATOM 769 N N . ILE A 1 101 ? 3.748 4.250 -2.829 1.00 84.00 101 ILE A N 1
ATOM 770 C CA . ILE A 1 101 ? 3.335 5.670 -2.767 1.00 84.00 101 ILE A CA 1
ATOM 771 C C . ILE A 1 101 ? 2.152 5.875 -1.808 1.00 84.00 101 ILE A C 1
ATOM 773 O O . ILE A 1 101 ? 2.017 6.903 -1.139 1.00 84.00 101 ILE A O 1
ATOM 777 N N . THR A 1 102 ? 1.273 4.878 -1.744 1.00 85.88 102 THR A N 1
ATOM 778 C CA . THR A 1 102 ? 0.046 4.928 -0.956 1.00 85.88 102 THR A CA 1
ATOM 779 C C . THR A 1 102 ? -0.250 3.547 -0.391 1.00 85.88 102 THR A C 1
ATOM 781 O O . THR A 1 102 ? -0.214 2.559 -1.120 1.00 85.88 102 THR A O 1
ATOM 784 N N . MET A 1 103 ? -0.602 3.492 0.891 1.00 85.81 103 MET A N 1
ATOM 785 C CA . MET A 1 103 ? -1.176 2.323 1.551 1.00 85.81 103 MET A CA 1
ATOM 786 C C . MET A 1 103 ? -2.589 2.667 2.015 1.00 85.81 103 MET A C 1
ATOM 788 O O . MET A 1 103 ? -2.812 3.704 2.640 1.00 85.81 103 MET A O 1
ATOM 792 N N . THR A 1 104 ? -3.550 1.800 1.710 1.00 88.31 104 THR A N 1
ATOM 793 C CA . THR A 1 104 ? -4.935 1.920 2.178 1.00 88.31 104 THR A CA 1
ATOM 794 C C . THR A 1 104 ? -5.298 0.667 2.956 1.00 88.31 104 THR A C 1
ATOM 796 O O . THR A 1 104 ? -5.135 -0.434 2.441 1.00 88.31 104 THR A O 1
ATOM 799 N N . VAL A 1 105 ? -5.801 0.840 4.178 1.00 83.44 105 VAL A N 1
ATOM 800 C CA . VAL A 1 105 ? -6.256 -0.262 5.031 1.00 83.44 105 VAL A CA 1
ATOM 801 C C . VAL A 1 105 ? -7.774 -0.269 5.032 1.00 83.44 105 VAL A C 1
ATOM 803 O O . VAL A 1 105 ? -8.407 0.755 5.306 1.00 83.44 105 VAL A O 1
ATOM 806 N N . THR A 1 106 ? -8.357 -1.423 4.728 1.00 86.56 106 THR A N 1
ATOM 807 C CA . THR A 1 106 ? -9.805 -1.639 4.728 1.00 86.56 106 THR A CA 1
ATOM 808 C C . THR A 1 106 ? -10.172 -2.802 5.633 1.00 86.56 106 THR A C 1
ATOM 810 O O . THR A 1 106 ? -9.481 -3.818 5.625 1.00 86.56 106 THR A O 1
ATOM 813 N N . LEU A 1 107 ? -11.273 -2.677 6.369 1.00 82.38 107 LEU A N 1
ATOM 814 C CA . LEU A 1 107 ? -11.762 -3.699 7.286 1.00 82.38 107 LEU A CA 1
ATOM 815 C C . LEU A 1 107 ? -13.157 -4.161 6.852 1.00 82.38 107 LEU A C 1
ATOM 817 O O . LEU A 1 107 ? -14.141 -3.496 7.160 1.00 82.38 107 LEU A O 1
ATOM 821 N N . ASN A 1 108 ? -13.238 -5.297 6.150 1.00 84.56 108 ASN A N 1
ATOM 822 C CA . ASN A 1 108 ? -14.490 -5.922 5.692 1.00 84.56 108 ASN A CA 1
ATOM 823 C C . ASN A 1 108 ? -15.531 -4.880 5.215 1.00 84.56 108 ASN A C 1
ATOM 825 O O . ASN A 1 108 ? -15.227 -4.045 4.361 1.00 84.56 108 ASN A O 1
ATOM 829 N N . ASP A 1 109 ? -16.721 -4.888 5.819 1.00 84.75 109 ASP A N 1
ATOM 830 C CA . ASP A 1 109 ? -17.840 -4.000 5.487 1.00 84.75 109 ASP A CA 1
ATOM 831 C C . ASP A 1 109 ? -17.736 -2.600 6.123 1.00 84.75 109 ASP A C 1
ATOM 833 O O . ASP A 1 109 ? -18.499 -1.705 5.764 1.00 84.75 109 ASP A O 1
ATOM 837 N N . ILE A 1 110 ? -16.789 -2.376 7.045 1.00 80.50 110 ILE A N 1
ATOM 838 C CA . ILE A 1 110 ? -16.524 -1.052 7.645 1.00 80.50 110 ILE A CA 1
ATOM 839 C C . ILE A 1 110 ? -15.872 -0.126 6.606 1.00 80.50 110 ILE A C 1
ATOM 841 O O . ILE A 1 110 ? -16.008 1.097 6.661 1.00 80.50 110 ILE A O 1
ATOM 845 N N . GLY A 1 111 ? -15.191 -0.707 5.617 1.00 86.62 111 GLY A N 1
ATOM 846 C CA . GLY A 1 111 ? -14.511 0.034 4.567 1.00 86.62 111 GLY A CA 1
ATOM 847 C C . GLY A 1 111 ? -13.148 0.537 5.027 1.00 86.62 111 GLY A C 1
ATOM 848 O O . GLY A 1 111 ? -12.416 -0.164 5.723 1.00 86.62 111 GLY A O 1
ATOM 849 N N . ARG A 1 112 ? -12.757 1.728 4.571 1.00 85.75 112 ARG A N 1
ATOM 850 C CA . ARG A 1 112 ? -11.409 2.271 4.773 1.00 85.75 112 ARG A CA 1
ATOM 851 C C . ARG A 1 112 ? -11.225 2.801 6.193 1.00 85.75 112 ARG A C 1
ATOM 853 O O . ARG A 1 112 ? -11.896 3.751 6.578 1.00 85.75 112 ARG A O 1
ATOM 860 N N . VAL A 1 113 ? -10.262 2.228 6.908 1.00 82.12 113 VAL A N 1
ATOM 861 C CA . VAL A 1 113 ? -9.943 2.554 8.307 1.00 82.12 113 VAL A CA 1
ATOM 862 C C . VAL A 1 113 ? -8.642 3.344 8.455 1.00 82.12 113 VAL A C 1
ATOM 864 O O . VAL A 1 113 ? -8.516 4.104 9.401 1.00 82.12 113 VAL A O 1
ATOM 867 N N . ALA A 1 114 ? -7.710 3.240 7.500 1.00 83.31 114 ALA A N 1
ATOM 868 C CA . ALA A 1 114 ? -6.499 4.063 7.474 1.00 83.31 114 ALA A CA 1
ATOM 869 C C . ALA A 1 114 ? -6.024 4.335 6.038 1.00 83.31 114 ALA A C 1
ATOM 871 O O . ALA A 1 114 ? -6.286 3.559 5.111 1.00 83.31 114 ALA A O 1
ATOM 872 N N . GLN A 1 115 ? -5.312 5.447 5.844 1.00 87.94 115 GLN A N 1
ATOM 873 C CA . GLN A 1 115 ? -4.609 5.752 4.599 1.00 87.94 115 GLN A CA 1
ATOM 874 C C . GLN A 1 115 ? -3.294 6.460 4.899 1.00 87.94 115 GLN A C 1
ATOM 876 O O . GLN A 1 115 ? -3.272 7.488 5.570 1.00 87.94 115 GLN A O 1
ATOM 881 N N . VAL A 1 116 ? -2.215 5.942 4.326 1.00 86.12 116 VAL A N 1
ATOM 882 C CA . VAL A 1 116 ? -0.871 6.499 4.446 1.00 86.12 116 VAL A CA 1
ATOM 883 C C . VAL A 1 116 ? -0.386 6.861 3.050 1.00 86.12 116 VAL A C 1
ATOM 885 O O . VAL A 1 116 ? -0.486 6.054 2.129 1.00 86.12 116 VAL A O 1
ATOM 888 N N . ASN A 1 117 ? 0.114 8.083 2.882 1.00 88.06 117 ASN A N 1
ATOM 889 C CA . ASN A 1 117 ? 0.692 8.564 1.630 1.00 88.06 117 ASN A CA 1
ATOM 890 C C . ASN A 1 117 ? 2.132 9.003 1.889 1.00 88.06 117 ASN A C 1
ATOM 892 O O . ASN A 1 117 ? 2.405 9.671 2.886 1.00 88.06 117 ASN A O 1
ATOM 896 N N . GLY A 1 118 ? 3.041 8.653 0.990 1.00 83.25 118 GLY A N 1
ATOM 897 C CA . GLY A 1 118 ? 4.457 8.976 1.113 1.00 83.25 118 GLY A CA 1
ATOM 898 C C . GLY A 1 118 ? 5.286 8.153 0.141 1.00 83.25 118 GLY A C 1
ATOM 899 O O . GLY A 1 118 ? 4.793 7.189 -0.424 1.00 83.25 118 GLY A O 1
ATOM 900 N N . PHE A 1 119 ? 6.542 8.532 -0.071 1.00 82.75 119 PHE A N 1
ATOM 901 C CA . PHE A 1 119 ? 7.455 7.721 -0.867 1.00 82.75 119 PHE A CA 1
ATOM 902 C C . PHE A 1 119 ? 8.185 6.742 0.051 1.00 82.75 119 PHE A C 1
ATOM 904 O O . PHE A 1 119 ? 9.019 7.150 0.860 1.00 82.75 119 PHE A O 1
ATOM 911 N N . PHE A 1 120 ? 7.865 5.461 -0.076 1.00 81.44 120 PHE A N 1
ATOM 912 C CA . PHE A 1 120 ? 8.513 4.377 0.651 1.00 81.44 120 PHE A CA 1
ATOM 913 C C . PHE A 1 120 ? 9.269 3.517 -0.352 1.00 81.44 120 PHE A C 1
ATOM 915 O O . PHE A 1 120 ? 8.822 3.356 -1.486 1.00 81.44 120 PHE A O 1
ATOM 922 N N . GLN A 1 121 ? 10.427 2.998 0.052 1.00 84.25 121 GLN A N 1
ATOM 923 C CA . GLN A 1 121 ? 11.227 2.100 -0.779 1.00 84.25 121 GLN A CA 1
ATOM 924 C C . GLN A 1 121 ? 10.502 0.747 -0.924 1.00 84.25 121 GLN A C 1
ATOM 926 O O . GLN A 1 121 ? 9.321 0.690 -1.251 1.00 84.25 121 GLN A O 1
ATOM 931 N N . THR A 1 122 ? 11.181 -0.357 -0.638 1.00 84.25 122 THR A N 1
ATOM 932 C CA . THR A 1 122 ? 10.601 -1.699 -0.722 1.00 84.25 122 THR A CA 1
ATOM 933 C C . THR A 1 122 ? 9.909 -2.142 0.564 1.00 84.25 122 THR A C 1
ATOM 935 O O . THR A 1 122 ? 9.402 -3.253 0.626 1.00 84.25 122 THR A O 1
ATOM 938 N N . SER A 1 123 ? 9.900 -1.297 1.597 1.00 84.06 123 SER A N 1
ATOM 939 C CA . SER A 1 123 ? 9.322 -1.587 2.911 1.00 84.06 123 SER A CA 1
ATOM 940 C C . SER A 1 123 ? 8.686 -0.334 3.510 1.00 84.06 123 SER A C 1
ATOM 942 O O . SER A 1 123 ? 9.239 0.766 3.398 1.00 84.06 123 SER A O 1
ATOM 944 N N . MET A 1 124 ? 7.557 -0.494 4.190 1.00 85.06 124 MET A N 1
ATOM 945 C CA . MET A 1 124 ? 6.841 0.551 4.915 1.00 85.06 124 MET A CA 1
ATOM 946 C C . MET A 1 124 ? 6.604 0.076 6.343 1.00 85.06 124 MET A C 1
ATOM 948 O O . MET A 1 124 ? 6.074 -1.008 6.533 1.00 85.06 124 MET A O 1
ATOM 952 N N . TYR A 1 125 ? 6.954 0.899 7.332 1.00 87.00 125 TYR A N 1
ATOM 953 C CA . TYR A 1 125 ? 6.594 0.694 8.736 1.00 87.00 125 TYR A CA 1
ATOM 954 C C . TYR A 1 125 ? 5.795 1.903 9.217 1.00 87.00 125 TYR A C 1
ATOM 956 O O . TYR A 1 125 ? 6.276 3.036 9.143 1.00 87.00 125 TYR A O 1
ATOM 964 N N . VAL A 1 126 ? 4.581 1.666 9.704 1.00 86.94 126 VAL A N 1
ATOM 965 C CA . VAL A 1 126 ? 3.664 2.701 10.178 1.00 86.94 126 VAL A CA 1
ATOM 966 C C . VAL A 1 126 ? 3.352 2.448 11.651 1.00 86.94 126 VAL A C 1
ATOM 968 O O . VAL A 1 126 ? 2.686 1.460 11.962 1.00 86.94 126 VAL A O 1
ATOM 971 N N . PRO A 1 127 ? 3.826 3.302 12.574 1.00 85.12 127 PRO A N 1
ATOM 972 C CA . PRO A 1 127 ? 3.509 3.172 13.991 1.00 85.12 127 PRO A CA 1
ATOM 973 C C . PRO A 1 127 ? 2.056 3.579 14.284 1.00 85.12 127 PRO A C 1
ATOM 975 O O . PRO A 1 127 ? 1.458 4.358 13.540 1.00 85.12 127 PRO A O 1
ATOM 978 N N . TYR A 1 128 ? 1.509 3.099 15.406 1.00 81.50 128 TYR A N 1
ATOM 979 C CA . TYR A 1 128 ? 0.114 3.338 15.811 1.00 81.50 128 TYR A CA 1
ATOM 980 C C . TYR A 1 128 ? -0.325 4.810 15.758 1.00 81.50 128 TYR A C 1
ATOM 982 O O . TYR A 1 128 ? -1.424 5.126 15.315 1.00 81.50 128 TYR A O 1
ATOM 990 N N . ASN A 1 129 ? 0.546 5.740 16.157 1.00 81.81 129 ASN A N 1
ATOM 991 C CA . ASN A 1 129 ? 0.243 7.171 16.227 1.00 81.81 129 ASN A CA 1
ATOM 992 C C . ASN A 1 129 ? 0.115 7.847 14.849 1.00 81.81 129 ASN A C 1
ATOM 994 O O . ASN A 1 129 ? -0.155 9.043 14.782 1.00 81.81 129 ASN A O 1
ATOM 998 N N . MET A 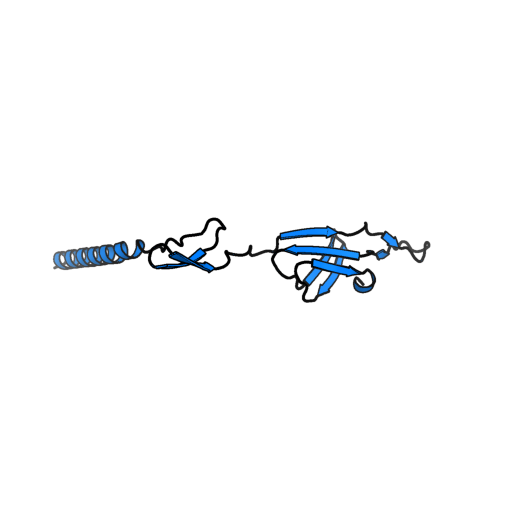1 130 ? 0.338 7.104 13.764 1.00 79.75 130 MET A N 1
ATOM 999 C CA . MET A 1 130 ? 0.165 7.557 12.385 1.00 79.75 130 MET A CA 1
ATOM 1000 C C . MET A 1 130 ? -1.049 6.920 11.692 1.00 79.75 130 MET A C 1
ATOM 1002 O O . MET A 1 130 ? -1.279 7.208 10.519 1.00 79.75 130 MET A O 1
ATOM 1006 N N . LEU A 1 131 ? -1.812 6.064 12.387 1.00 75.06 131 LEU A N 1
ATOM 1007 C CA . LEU A 1 131 ? -2.929 5.307 11.806 1.00 75.06 131 LEU A CA 1
ATOM 1008 C C . LEU A 1 131 ? -4.319 5.915 12.037 1.00 75.06 131 LEU A C 1
ATOM 1010 O O . LEU A 1 131 ? -5.260 5.457 11.393 1.00 75.06 131 LEU A O 1
ATOM 1014 N N . GLY A 1 132 ? -4.411 7.005 12.807 1.00 62.97 132 GLY A N 1
ATOM 1015 C CA . GLY A 1 132 ? -5.646 7.773 13.009 1.00 62.97 132 GLY A CA 1
ATOM 1016 C C . GLY A 1 132 ? -6.419 7.340 14.239 1.00 62.97 132 GLY A C 1
ATOM 1017 O O . GLY A 1 132 ? -6.898 6.189 14.255 1.00 62.97 132 GLY A O 1
#

pLDDT: mean 76.48, std 10.46, range [49.03, 93.62]

Secondary structure (DSSP, 8-state):
-HHHHHHHHHHHHHHHHHHHHHGGG------B-TTS-EEEEEEEETTEEEEEEEPP---SS-EEEEEE---PEEE-S-TTSS--EEE-SEEEEEEESSPEEEEEEEEGGGEEEEEEEEEE-SEEEEEGGG--